Protein AF-A0A965K1M4-F1 (afdb_monomer_lite)

Structure (mmCIF, N/CA/C/O backbone):
data_AF-A0A965K1M4-F1
#
_entry.id   AF-A0A965K1M4-F1
#
loop_
_atom_site.group_PDB
_atom_site.id
_atom_site.type_symbol
_atom_site.label_atom_id
_atom_site.label_alt_id
_atom_site.label_comp_id
_atom_site.label_asym_id
_atom_site.label_entity_id
_atom_site.label_seq_id
_atom_site.pdbx_PDB_ins_code
_atom_site.Cartn_x
_atom_site.Cartn_y
_atom_site.Cartn_z
_atom_site.occupancy
_atom_site.B_iso_or_equiv
_atom_site.auth_seq_id
_atom_site.auth_comp_id
_atom_site.auth_asym_id
_atom_site.auth_atom_id
_atom_site.pdbx_PDB_model_num
ATOM 1 N N . LEU A 1 1 ? 18.649 -13.540 -19.584 1.00 49.62 1 LEU A N 1
ATOM 2 C CA . LEU A 1 1 ? 18.031 -12.198 -19.542 1.00 49.62 1 LEU A CA 1
ATOM 3 C C . LEU A 1 1 ? 18.808 -11.378 -18.512 1.00 49.62 1 LEU A C 1
ATOM 5 O O . LEU A 1 1 ? 18.603 -11.578 -17.324 1.00 49.62 1 LEU A O 1
ATOM 9 N N . SER A 1 2 ? 19.798 -10.582 -18.920 1.00 58.53 2 SER A N 1
ATOM 10 C CA . SER A 1 2 ? 20.508 -9.707 -17.977 1.00 58.53 2 SER A CA 1
ATOM 11 C C . SER A 1 2 ? 19.657 -8.462 -17.755 1.00 58.53 2 SER A C 1
ATOM 13 O O . SER A 1 2 ? 19.587 -7.612 -18.642 1.00 58.53 2 SER A O 1
ATOM 15 N N . LEU A 1 3 ? 18.985 -8.380 -16.606 1.00 72.62 3 LEU A N 1
ATOM 16 C CA . LEU A 1 3 ? 18.305 -7.158 -16.188 1.00 72.62 3 LEU A CA 1
ATOM 17 C C . LEU A 1 3 ? 19.363 -6.060 -16.067 1.00 72.62 3 LEU A C 1
ATOM 19 O O . LEU A 1 3 ? 20.317 -6.205 -15.297 1.00 72.62 3 LEU A O 1
ATOM 23 N N . ASN A 1 4 ? 19.242 -4.996 -16.857 1.00 86.50 4 ASN A N 1
ATOM 24 C CA . ASN A 1 4 ? 20.159 -3.875 -16.710 1.00 86.50 4 ASN A CA 1
ATOM 25 C C . ASN A 1 4 ? 19.795 -3.089 -15.433 1.00 86.50 4 ASN A C 1
ATOM 27 O O . ASN A 1 4 ? 18.658 -3.116 -14.960 1.00 86.50 4 ASN A O 1
ATOM 31 N N . ILE A 1 5 ? 20.775 -2.407 -14.836 1.00 87.19 5 ILE A N 1
ATOM 32 C CA . ILE A 1 5 ? 20.580 -1.706 -13.555 1.00 87.19 5 ILE A CA 1
ATOM 33 C C . ILE A 1 5 ? 19.444 -0.673 -13.662 1.00 87.19 5 ILE A C 1
ATOM 35 O O . ILE A 1 5 ? 18.640 -0.544 -12.742 1.00 87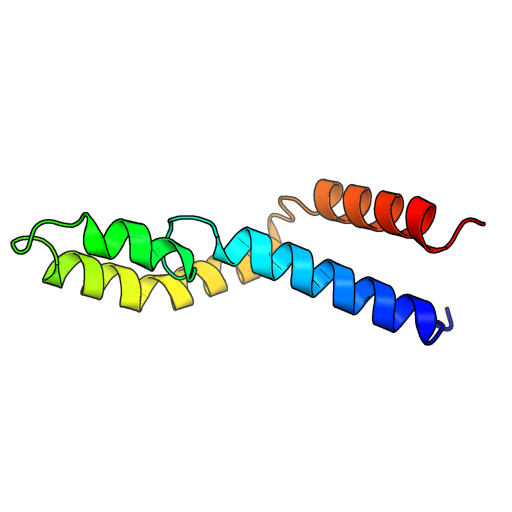.19 5 ILE A O 1
ATOM 39 N N . ALA A 1 6 ? 19.315 0.002 -14.808 1.00 86.44 6 ALA A N 1
ATOM 40 C CA . ALA A 1 6 ? 18.247 0.971 -15.055 1.00 86.44 6 ALA A CA 1
ATOM 41 C C . ALA A 1 6 ? 16.839 0.343 -14.986 1.00 86.44 6 ALA A C 1
ATOM 43 O O . ALA A 1 6 ? 15.943 0.912 -14.364 1.00 86.44 6 ALA A O 1
ATOM 44 N N . GLN A 1 7 ? 16.651 -0.851 -15.551 1.00 87.38 7 GLN A N 1
ATOM 45 C CA . GLN A 1 7 ? 15.401 -1.612 -15.484 1.00 87.38 7 GLN A CA 1
ATOM 46 C C . GLN A 1 7 ? 15.076 -2.031 -14.050 1.00 87.38 7 GLN A C 1
ATOM 48 O O . GLN A 1 7 ? 13.926 -1.914 -13.633 1.00 87.38 7 GLN A O 1
ATOM 53 N N . ALA A 1 8 ? 16.077 -2.454 -13.270 1.00 89.69 8 ALA A N 1
ATOM 54 C CA . ALA A 1 8 ? 15.883 -2.806 -11.864 1.00 89.69 8 ALA A CA 1
ATOM 55 C C . ALA A 1 8 ? 15.398 -1.605 -11.033 1.00 89.69 8 ALA A C 1
ATOM 57 O O . ALA A 1 8 ? 14.436 -1.726 -10.274 1.00 89.69 8 ALA A O 1
ATOM 58 N N . PHE A 1 9 ? 16.016 -0.433 -11.219 1.00 91.25 9 PHE A N 1
ATOM 59 C CA . PHE A 1 9 ? 15.583 0.803 -10.562 1.00 91.25 9 PHE A CA 1
ATOM 60 C C . PHE A 1 9 ? 14.184 1.240 -11.005 1.00 91.25 9 PHE A C 1
ATOM 62 O O . PHE A 1 9 ? 13.374 1.624 -10.162 1.00 91.25 9 PHE A O 1
ATOM 69 N N . GLY A 1 10 ? 13.874 1.148 -12.301 1.00 91.56 10 GLY A N 1
ATOM 70 C CA . GLY A 1 10 ? 12.545 1.466 -12.821 1.00 91.56 10 GLY A CA 1
ATOM 71 C C . GLY A 1 10 ? 11.460 0.566 -12.227 1.00 91.56 10 GLY A C 1
ATOM 72 O O . GLY A 1 10 ? 10.446 1.064 -11.741 1.00 91.56 10 GLY A O 1
ATOM 73 N N . LEU A 1 11 ? 11.702 -0.746 -12.189 1.00 91.19 11 LEU A N 1
ATOM 74 C CA . LEU A 1 11 ? 10.787 -1.710 -11.581 1.00 91.19 11 LEU A CA 1
ATOM 75 C C . LEU A 1 11 ? 10.608 -1.445 -10.082 1.00 91.19 11 LEU A C 1
ATOM 77 O O . LEU A 1 11 ? 9.481 -1.438 -9.591 1.00 91.19 11 LEU A O 1
ATOM 81 N N . PHE A 1 12 ? 11.697 -1.176 -9.358 1.00 93.19 12 PHE A N 1
ATOM 82 C CA . PHE A 1 12 ? 11.628 -0.823 -7.941 1.00 93.19 12 PHE A CA 1
ATOM 83 C C . PHE A 1 12 ? 10.793 0.445 -7.716 1.00 93.19 12 PHE A C 1
ATOM 85 O O . PHE A 1 12 ? 9.950 0.481 -6.819 1.00 93.19 12 PHE A O 1
ATOM 92 N N . GLY A 1 13 ? 10.973 1.468 -8.554 1.00 94.00 13 GLY A N 1
ATOM 93 C CA . GLY A 1 13 ? 10.161 2.683 -8.529 1.00 94.00 13 GLY A CA 1
ATOM 94 C C . GLY A 1 13 ? 8.676 2.395 -8.750 1.00 94.00 13 GLY A C 1
ATOM 95 O O . GLY A 1 13 ? 7.845 2.815 -7.945 1.00 94.00 13 GLY A O 1
ATOM 96 N N . LEU A 1 14 ? 8.341 1.619 -9.785 1.00 93.38 14 LEU A N 1
ATOM 97 C CA . LEU A 1 14 ? 6.962 1.224 -10.079 1.00 93.38 14 LEU A CA 1
ATOM 98 C C . LEU A 1 14 ? 6.321 0.471 -8.906 1.00 93.38 14 LEU A C 1
ATOM 100 O O . LEU A 1 14 ? 5.202 0.793 -8.511 1.00 93.38 14 LEU A O 1
ATOM 104 N N . VAL A 1 15 ? 7.034 -0.489 -8.311 1.00 93.69 15 VAL A N 1
ATOM 105 C CA . VAL A 1 15 ? 6.548 -1.240 -7.144 1.00 93.69 15 VAL A CA 1
ATOM 106 C C . VAL A 1 15 ? 6.263 -0.309 -5.966 1.00 93.69 15 VAL A C 1
ATOM 108 O O . VAL A 1 15 ? 5.214 -0.443 -5.341 1.00 93.69 15 VAL A O 1
ATOM 111 N N . ASN A 1 16 ? 7.129 0.668 -5.683 1.00 95.62 16 ASN A N 1
ATOM 112 C CA . ASN A 1 16 ? 6.887 1.640 -4.610 1.00 95.62 16 ASN A CA 1
ATOM 113 C C . ASN A 1 16 ? 5.666 2.525 -4.885 1.00 95.62 16 ASN A C 1
ATOM 115 O O . ASN A 1 16 ? 4.889 2.778 -3.969 1.00 95.62 16 ASN A O 1
ATOM 119 N N . VAL A 1 17 ? 5.465 2.970 -6.129 1.00 95.25 17 VAL A N 1
ATOM 120 C CA . VAL A 1 17 ? 4.276 3.753 -6.510 1.00 95.25 17 VAL A CA 1
ATOM 121 C C . VAL A 1 17 ? 3.003 2.928 -6.337 1.00 95.25 17 VAL A C 1
ATOM 123 O O . VAL A 1 17 ? 2.029 3.420 -5.769 1.00 95.25 17 VAL A O 1
ATOM 126 N N . LEU A 1 18 ? 3.011 1.665 -6.771 1.00 93.56 18 LEU A N 1
ATOM 127 C CA . LEU A 1 18 ? 1.882 0.757 -6.566 1.00 93.56 18 LEU A CA 1
ATOM 128 C C . LEU A 1 18 ? 1.621 0.536 -5.073 1.00 93.56 18 LEU A C 1
ATOM 130 O O . LEU A 1 18 ? 0.480 0.653 -4.633 1.00 93.56 18 LEU A O 1
ATOM 134 N N . LEU A 1 19 ? 2.663 0.283 -4.279 1.00 93.62 19 LEU A N 1
ATOM 135 C CA . LEU A 1 19 ? 2.543 0.086 -2.835 1.00 93.62 19 LEU A CA 1
ATOM 136 C C . LEU A 1 19 ? 2.010 1.342 -2.131 1.00 93.62 19 LEU A C 1
ATOM 138 O O . LEU A 1 19 ? 1.147 1.236 -1.264 1.00 93.62 19 LEU A O 1
ATOM 142 N N . ALA A 1 20 ? 2.457 2.529 -2.546 1.00 95.75 20 ALA A N 1
ATOM 143 C CA . ALA A 1 20 ? 1.934 3.799 -2.058 1.00 95.75 20 ALA A CA 1
ATOM 144 C C . ALA A 1 20 ? 0.445 3.959 -2.398 1.00 95.75 20 ALA A C 1
ATOM 146 O O . ALA A 1 20 ? -0.341 4.311 -1.523 1.00 95.75 20 ALA A O 1
ATOM 147 N N . ALA A 1 21 ? 0.033 3.639 -3.629 1.00 94.56 21 ALA A N 1
ATOM 148 C CA . ALA A 1 21 ? -1.373 3.671 -4.028 1.00 94.56 21 ALA A CA 1
ATOM 149 C C . ALA A 1 21 ? -2.234 2.693 -3.207 1.00 94.56 21 ALA A C 1
ATOM 151 O O . ALA A 1 21 ? -3.311 3.070 -2.748 1.00 94.56 21 ALA A O 1
ATOM 152 N N . PHE A 1 22 ? -1.747 1.472 -2.949 1.00 92.69 22 PHE A N 1
ATOM 153 C CA . PHE A 1 22 ? -2.411 0.529 -2.043 1.00 92.69 22 PHE A CA 1
ATOM 154 C C . PHE A 1 22 ? -2.511 1.089 -0.621 1.00 92.69 22 PHE A C 1
ATOM 156 O O . PHE A 1 22 ? -3.585 1.050 -0.028 1.00 92.69 22 PHE A O 1
ATOM 163 N N . ASN A 1 23 ? -1.441 1.679 -0.088 1.00 94.62 23 ASN A N 1
ATOM 164 C CA . ASN A 1 23 ? -1.444 2.275 1.248 1.00 94.62 23 ASN A CA 1
ATOM 165 C C . ASN A 1 23 ? -2.371 3.490 1.388 1.00 94.62 23 ASN A C 1
ATOM 167 O O . ASN A 1 23 ? -2.689 3.857 2.511 1.00 94.62 23 ASN A O 1
ATOM 171 N N . LEU A 1 24 ? -2.862 4.086 0.300 1.00 95.19 24 LEU A N 1
ATOM 172 C CA . LEU A 1 24 ? -3.888 5.134 0.358 1.00 95.19 24 LEU A CA 1
ATOM 173 C C . LEU A 1 24 ? -5.319 4.585 0.480 1.00 95.19 24 LEU A C 1
ATOM 175 O O . LEU A 1 24 ? -6.239 5.352 0.768 1.00 95.19 24 LEU A O 1
ATOM 179 N N . LEU A 1 25 ? -5.537 3.281 0.283 1.00 94.44 25 LEU A N 1
ATOM 180 C CA . LEU A 1 25 ? -6.870 2.691 0.375 1.00 94.44 25 LEU A CA 1
ATOM 181 C C . LEU A 1 25 ? -7.368 2.670 1.834 1.00 94.44 25 LEU A C 1
ATOM 183 O O . LEU A 1 25 ? -6.636 2.262 2.741 1.00 94.44 25 LEU A O 1
ATOM 187 N N . PRO A 1 26 ? -8.634 3.046 2.087 1.00 92.00 26 PRO A N 1
ATOM 188 C CA . PRO A 1 26 ? -9.188 3.135 3.435 1.00 92.00 26 PRO A CA 1
ATOM 189 C C . PRO A 1 26 ? -9.662 1.767 3.966 1.00 92.00 26 PRO A C 1
ATOM 191 O O . PRO A 1 26 ? -10.811 1.619 4.375 1.00 92.00 26 PRO A O 1
ATOM 194 N N . PHE A 1 27 ? -8.799 0.745 3.962 1.00 91.31 27 PHE A N 1
ATOM 195 C CA . PHE A 1 27 ? -9.115 -0.603 4.461 1.00 91.31 27 PHE A CA 1
ATOM 196 C C . PHE A 1 27 ? -7.943 -1.192 5.267 1.00 91.31 27 PHE A C 1
ATOM 198 O O . PHE A 1 27 ? -6.823 -1.222 4.757 1.00 91.31 27 PHE A O 1
ATOM 205 N N . PRO A 1 28 ? -8.147 -1.662 6.517 1.00 93.12 28 PRO A N 1
ATOM 206 C CA . PRO A 1 28 ? -7.095 -2.334 7.277 1.00 93.12 28 PRO A CA 1
ATOM 207 C C . PRO A 1 28 ? -6.556 -3.544 6.506 1.00 93.12 28 PRO A C 1
ATOM 209 O O . PRO A 1 28 ? -7.341 -4.273 5.914 1.00 93.12 28 PRO A O 1
ATOM 212 N N . PRO A 1 29 ? -5.251 -3.830 6.529 1.00 93.75 29 PRO A N 1
ATOM 213 C CA . PRO A 1 29 ? -4.219 -3.250 7.382 1.00 93.75 29 PRO A CA 1
ATOM 214 C C . PRO A 1 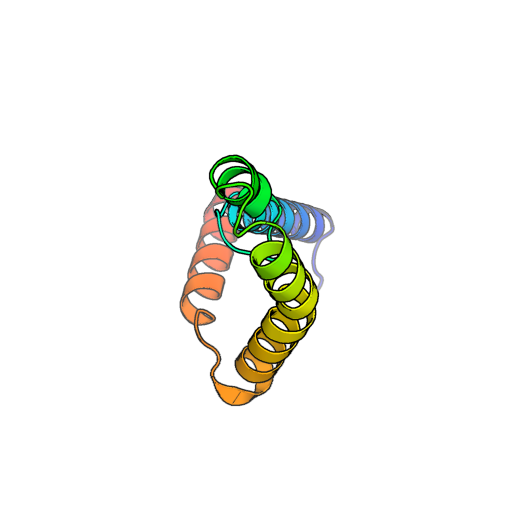29 ? -3.483 -2.050 6.762 1.00 93.75 29 PRO A C 1
ATOM 216 O O . PRO A 1 29 ? -2.481 -1.612 7.318 1.00 93.75 29 PRO A O 1
ATOM 219 N N . LEU A 1 30 ? -3.949 -1.553 5.615 1.00 95.00 30 LEU A N 1
ATOM 220 C CA . LEU A 1 30 ? -3.292 -0.501 4.838 1.00 95.00 30 LEU A CA 1
ATOM 221 C C . LEU A 1 30 ? -3.284 0.818 5.619 1.00 95.00 30 LEU A C 1
ATOM 223 O O . LEU A 1 30 ? -4.203 1.090 6.401 1.00 95.00 30 LEU A O 1
ATOM 227 N N . ASP A 1 31 ? -2.269 1.651 5.397 1.00 93.25 31 ASP A N 1
ATOM 228 C CA . ASP A 1 31 ? -2.066 2.878 6.183 1.00 93.25 31 ASP A CA 1
ATOM 229 C C . ASP A 1 31 ? -3.252 3.858 6.087 1.00 93.25 31 ASP A C 1
ATOM 231 O O . ASP A 1 31 ? -3.639 4.487 7.075 1.00 93.25 31 ASP A O 1
ATOM 235 N N . GLY A 1 32 ? -3.918 3.912 4.932 1.00 92.38 32 GLY A N 1
ATOM 236 C CA . GLY A 1 32 ? -5.107 4.724 4.669 1.00 92.38 32 GLY A CA 1
ATOM 237 C C . GLY A 1 32 ? -6.305 4.373 5.555 1.00 92.38 32 GLY A C 1
ATOM 238 O O . GLY A 1 32 ? -7.202 5.198 5.746 1.00 92.38 32 GLY A O 1
ATOM 239 N N . SER A 1 33 ? -6.307 3.197 6.191 1.00 94.25 33 SER A N 1
ATOM 240 C CA . SER A 1 33 ? -7.315 2.815 7.188 1.00 94.25 33 SER A CA 1
ATOM 241 C C . SER A 1 33 ? -7.339 3.732 8.416 1.00 94.25 33 SER A C 1
ATOM 243 O O . SER A 1 33 ? -8.359 3.811 9.102 1.00 94.25 33 SER A O 1
ATOM 245 N N . ALA A 1 34 ? -6.275 4.501 8.667 1.00 91.69 34 ALA A N 1
ATOM 246 C CA . ALA A 1 34 ? -6.254 5.520 9.714 1.00 91.69 34 ALA A CA 1
ATOM 247 C C . ALA A 1 34 ? -7.337 6.601 9.518 1.00 91.69 34 ALA A C 1
ATOM 249 O O . ALA A 1 34 ? -7.805 7.186 10.496 1.00 91.69 34 ALA A O 1
ATOM 250 N N . ILE A 1 35 ? -7.777 6.854 8.277 1.00 93.44 35 ILE A N 1
ATOM 251 C CA . ILE A 1 35 ? -8.914 7.746 8.005 1.00 93.44 35 ILE A CA 1
ATOM 252 C C . ILE A 1 35 ? -10.199 7.141 8.577 1.00 93.44 35 ILE A C 1
ATOM 254 O O . ILE A 1 35 ? -10.942 7.836 9.265 1.00 93.44 35 ILE A O 1
ATOM 258 N N . ILE A 1 36 ? -10.435 5.844 8.349 1.00 93.19 36 ILE A N 1
ATOM 259 C CA . ILE A 1 36 ? -11.602 5.137 8.892 1.00 93.19 36 ILE A CA 1
ATOM 260 C C . ILE A 1 36 ? -11.565 5.139 10.414 1.00 93.19 36 ILE A C 1
ATOM 262 O O . ILE A 1 36 ? -12.573 5.451 11.036 1.00 93.19 36 ILE A O 1
ATOM 266 N N . GLU A 1 37 ? -10.407 4.873 11.017 1.00 93.19 37 GLU A N 1
ATOM 267 C CA . GLU A 1 37 ? -10.237 4.880 12.473 1.00 93.19 37 GLU A CA 1
ATOM 268 C C . GLU A 1 37 ? -10.725 6.183 13.122 1.00 93.19 37 GLU A C 1
ATOM 270 O O . GLU A 1 37 ? -11.422 6.146 14.132 1.00 93.19 37 GLU A O 1
ATOM 275 N N . ARG A 1 38 ? -10.427 7.334 12.506 1.00 93.00 38 ARG A N 1
ATOM 276 C CA . ARG A 1 38 ? -10.862 8.654 12.995 1.00 93.00 38 ARG A CA 1
ATOM 277 C C . ARG A 1 38 ? -12.369 8.886 12.871 1.00 93.00 38 ARG A C 1
ATOM 279 O O . ARG A 1 38 ? -12.906 9.737 13.573 1.00 93.00 38 ARG A O 1
ATOM 286 N N . LEU A 1 39 ? -13.039 8.155 11.983 1.00 95.00 39 LEU A N 1
ATOM 287 C CA . LEU A 1 39 ? -14.485 8.227 11.767 1.00 95.00 39 LEU A CA 1
ATOM 288 C C . LEU A 1 39 ? -15.260 7.216 12.629 1.00 95.00 39 LEU A C 1
ATOM 290 O O . LEU A 1 39 ? -16.484 7.311 12.731 1.00 95.00 39 LEU A O 1
ATOM 294 N N . VAL A 1 40 ? -14.580 6.248 13.257 1.00 94.62 40 VAL A N 1
ATOM 295 C CA . VAL A 1 40 ? -15.216 5.229 14.102 1.00 94.62 40 VAL A CA 1
ATOM 296 C C . VAL A 1 40 ? -15.684 5.857 15.427 1.00 94.62 40 VAL A C 1
ATOM 298 O O . VAL A 1 40 ? -14.875 6.414 16.169 1.00 94.62 40 VAL A O 1
ATOM 301 N N . PRO A 1 41 ? -16.974 5.728 15.799 1.00 96.19 41 PRO A N 1
ATOM 302 C CA . PRO A 1 41 ? -17.463 6.186 17.098 1.00 96.19 41 PRO A CA 1
ATOM 303 C C . PRO A 1 41 ? -16.743 5.494 18.262 1.00 96.19 41 PRO A C 1
ATOM 305 O O . PRO A 1 41 ? -16.496 4.289 18.200 1.00 96.19 41 PRO A O 1
A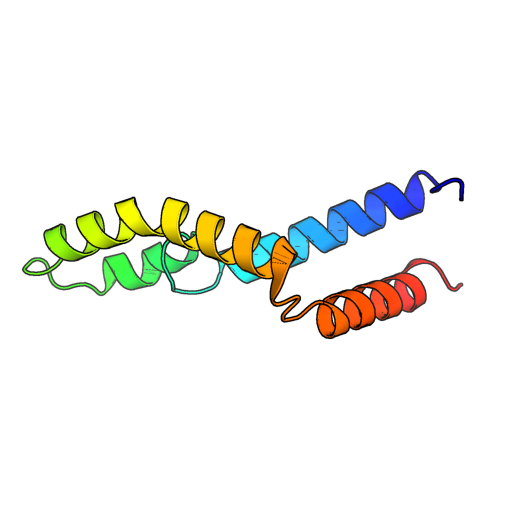TOM 308 N N . GLN A 1 42 ? -16.517 6.204 19.374 1.00 95.31 42 GLN A N 1
ATOM 309 C CA . GLN A 1 42 ? -15.794 5.674 20.546 1.00 95.31 42 GLN A CA 1
ATOM 310 C C . GLN A 1 42 ? -16.340 4.328 21.053 1.00 95.31 42 GLN A C 1
ATOM 312 O O . GLN A 1 42 ? -15.572 3.438 21.402 1.00 95.31 42 GLN A O 1
ATOM 317 N N . ARG A 1 43 ? -17.663 4.118 20.999 1.00 96.56 43 ARG A N 1
ATOM 318 C CA . ARG A 1 43 ? -18.309 2.840 21.362 1.00 96.56 43 ARG A CA 1
ATOM 319 C C . ARG A 1 43 ? -17.865 1.627 20.525 1.00 96.56 43 ARG A C 1
ATOM 321 O O . ARG A 1 43 ? -18.106 0.493 20.925 1.00 96.56 43 ARG A O 1
ATOM 328 N N . HIS A 1 44 ? -17.272 1.840 19.351 1.00 96.31 44 HIS A N 1
ATOM 329 C CA . HIS A 1 44 ? -16.865 0.788 18.414 1.00 96.31 44 HIS A CA 1
ATOM 330 C C . HIS A 1 44 ? -15.346 0.695 18.219 1.00 96.31 44 HIS A C 1
ATOM 332 O O . HIS A 1 44 ? -14.891 -0.230 17.546 1.00 96.31 44 HIS A O 1
ATOM 338 N N . ILE A 1 45 ? -14.555 1.586 18.826 1.00 95.38 45 ILE A N 1
ATOM 339 C CA . ILE A 1 45 ? -13.109 1.658 18.577 1.00 95.38 45 ILE A CA 1
ATOM 340 C C . ILE A 1 45 ? -12.373 0.382 19.012 1.00 95.38 45 ILE A C 1
ATOM 342 O O . ILE A 1 45 ? -11.531 -0.126 18.279 1.00 95.38 45 ILE A O 1
ATOM 346 N N . ALA A 1 46 ? -12.766 -0.220 20.140 1.00 96.25 46 ALA A N 1
ATOM 347 C CA . ALA A 1 46 ? -12.180 -1.476 20.615 1.00 96.25 46 ALA A CA 1
ATOM 348 C C . ALA A 1 46 ? -12.403 -2.631 19.622 1.00 96.25 46 ALA A C 1
ATOM 350 O O . ALA A 1 46 ? -11.492 -3.408 19.338 1.00 96.25 46 ALA A O 1
ATOM 351 N N . ARG A 1 47 ? -13.605 -2.711 19.035 1.00 95.31 47 ARG A N 1
ATOM 352 C CA . ARG A 1 47 ? -13.929 -3.712 18.008 1.00 95.31 47 ARG A CA 1
ATOM 353 C C . ARG A 1 47 ? -13.165 -3.451 16.711 1.00 95.31 47 ARG A C 1
ATOM 355 O O . ARG A 1 47 ? -12.723 -4.400 16.070 1.00 95.31 47 ARG A O 1
ATOM 362 N N . TYR A 1 48 ? -12.998 -2.183 16.341 1.00 95.25 48 TYR A N 1
ATOM 363 C CA . TYR A 1 48 ? -12.187 -1.797 15.191 1.00 95.25 48 TYR A CA 1
ATOM 364 C C . TYR A 1 48 ? -10.720 -2.210 15.370 1.00 95.25 48 TYR A C 1
ATOM 366 O O . TYR A 1 48 ? -10.148 -2.803 14.459 1.00 95.25 48 TYR A O 1
ATOM 374 N N . TYR A 1 49 ? -10.129 -1.995 16.549 1.00 95.00 49 TYR A N 1
ATOM 375 C CA . TYR A 1 49 ? -8.757 -2.429 16.829 1.00 95.00 49 TYR A CA 1
ATOM 376 C C . TYR A 1 49 ? -8.582 -3.945 16.785 1.00 95.00 49 TYR A C 1
ATOM 378 O O . TYR A 1 49 ? -7.618 -4.419 16.186 1.00 95.00 49 TYR A O 1
ATOM 386 N N . ALA A 1 50 ? -9.536 -4.706 17.325 1.00 94.94 50 ALA A N 1
ATOM 387 C CA . ALA A 1 50 ? -9.517 -6.164 17.216 1.00 94.94 50 ALA A CA 1
ATOM 388 C C . ALA A 1 50 ? -9.538 -6.629 15.745 1.00 94.94 50 ALA A C 1
ATOM 390 O O . ALA A 1 50 ? -8.758 -7.497 15.353 1.00 94.94 50 ALA A O 1
ATOM 391 N N . LEU A 1 51 ? -10.376 -6.006 14.905 1.00 94.44 51 LEU A N 1
ATOM 392 C CA . LEU A 1 51 ? -10.401 -6.275 13.465 1.00 94.44 51 LEU A CA 1
ATOM 393 C C . LEU A 1 51 ? -9.066 -5.902 12.801 1.00 94.44 51 LEU A C 1
ATOM 395 O O . LEU A 1 51 ? -8.492 -6.716 12.078 1.00 94.44 51 LEU A O 1
ATOM 399 N N . ARG A 1 52 ? -8.547 -4.698 13.076 1.00 94.56 52 ARG A N 1
ATOM 400 C CA . ARG A 1 52 ? -7.291 -4.179 12.513 1.00 94.56 52 ARG A CA 1
ATOM 401 C C . ARG A 1 52 ? -6.103 -5.090 12.827 1.00 94.56 52 ARG A C 1
ATOM 403 O O . ARG A 1 52 ? -5.293 -5.336 11.939 1.00 94.56 52 ARG A O 1
ATOM 410 N N . GLN A 1 53 ? -6.031 -5.644 14.038 1.00 94.25 53 GLN A N 1
ATOM 411 C CA . GLN A 1 53 ? -4.981 -6.587 14.438 1.00 94.25 53 GLN A CA 1
ATOM 412 C C . GLN A 1 53 ? -4.993 -7.872 13.595 1.00 94.25 53 GLN A C 1
ATOM 414 O O . GLN A 1 53 ? -3.937 -8.385 13.231 1.00 94.25 53 GLN A O 1
ATOM 419 N N . SER A 1 54 ? -6.179 -8.380 13.249 1.00 95.56 54 SER A N 1
ATOM 420 C CA . SER A 1 54 ? -6.323 -9.577 12.408 1.00 95.56 54 SER A CA 1
ATOM 421 C C . SER A 1 54 ? -6.125 -9.315 10.909 1.00 95.56 54 SER A C 1
ATOM 423 O O . SER A 1 54 ? -5.906 -10.253 10.143 1.00 95.56 54 SER A O 1
ATOM 425 N N . ALA A 1 55 ? -6.166 -8.052 10.477 1.00 95.12 55 ALA A N 1
ATOM 426 C CA . ALA A 1 55 ? -6.194 -7.700 9.062 1.00 95.12 55 ALA A CA 1
ATOM 427 C C . ALA A 1 55 ? -4.883 -8.017 8.320 1.00 95.12 55 ALA A C 1
ATOM 429 O O . ALA A 1 55 ? -4.942 -8.471 7.180 1.00 95.12 55 ALA A O 1
ATOM 430 N N . MET A 1 56 ? -3.711 -7.842 8.951 1.00 94.25 56 MET A N 1
ATOM 431 C CA . MET A 1 56 ? -2.417 -8.196 8.332 1.00 94.25 56 MET A CA 1
ATOM 432 C C . MET A 1 56 ? -2.302 -9.698 8.031 1.00 94.25 56 MET A C 1
ATOM 434 O O . MET A 1 56 ? -2.063 -10.045 6.873 1.00 94.25 56 MET A O 1
ATOM 438 N N . PRO A 1 57 ? -2.521 -10.604 9.005 1.00 96.25 57 PRO A N 1
ATOM 439 C CA . PRO A 1 57 ? -2.538 -12.041 8.733 1.00 96.25 57 PRO A CA 1
ATOM 440 C C . PRO A 1 57 ? -3.538 -12.450 7.646 1.00 96.25 57 PRO A C 1
ATOM 442 O O . PRO A 1 57 ? -3.209 -13.272 6.793 1.00 96.25 57 PRO A O 1
ATOM 445 N N . VAL A 1 58 ? -4.738 -11.859 7.642 1.00 96.19 58 VAL A N 1
ATOM 446 C CA . VAL A 1 58 ? -5.766 -12.142 6.627 1.00 96.19 58 VAL A CA 1
ATOM 447 C C . VAL A 1 58 ? -5.317 -11.685 5.241 1.00 96.19 58 VAL A C 1
ATOM 449 O O . VAL A 1 58 ? -5.431 -12.456 4.291 1.00 96.19 58 VAL A O 1
ATOM 452 N N . LEU A 1 59 ? -4.772 -10.471 5.117 1.00 94.19 59 LEU A N 1
ATOM 453 C CA . LEU A 1 59 ? -4.235 -9.966 3.854 1.00 94.19 59 LEU A CA 1
ATOM 454 C C . LEU A 1 59 ? -3.110 -10.867 3.344 1.00 94.19 59 LEU A C 1
ATOM 456 O O . LEU A 1 59 ? -3.111 -11.245 2.177 1.00 94.19 59 LEU A O 1
ATOM 460 N N . PHE A 1 60 ? -2.175 -11.249 4.212 1.00 95.31 60 PHE A N 1
ATOM 461 C CA . PHE A 1 60 ? -1.061 -12.108 3.828 1.00 95.31 60 PHE A CA 1
ATOM 462 C C . PHE A 1 60 ? -1.541 -13.493 3.379 1.00 95.31 60 PHE A C 1
ATOM 464 O O . PHE A 1 60 ? -1.118 -13.983 2.334 1.00 95.31 60 PHE A O 1
ATOM 471 N N . GLY A 1 61 ? -2.481 -14.093 4.115 1.00 97.06 61 GLY A N 1
ATOM 472 C CA . GLY A 1 61 ? -3.121 -15.349 3.727 1.00 97.06 61 GLY A CA 1
ATOM 473 C C . GLY A 1 61 ? -3.838 -15.241 2.380 1.00 97.06 61 GLY A C 1
ATOM 474 O O . GLY A 1 61 ? -3.674 -16.110 1.527 1.00 97.06 61 GLY A O 1
ATOM 475 N N . PHE A 1 62 ? -4.569 -14.149 2.149 1.00 95.00 62 PHE A N 1
ATOM 476 C CA . PHE A 1 62 ? -5.219 -13.881 0.868 1.00 95.00 62 PHE A CA 1
ATOM 477 C C . PHE A 1 62 ? -4.209 -13.746 -0.277 1.00 95.00 62 PHE A C 1
ATOM 479 O O . PHE A 1 62 ? -4.393 -14.382 -1.310 1.00 95.00 62 PHE A O 1
ATOM 486 N N . LEU A 1 63 ? -3.137 -12.967 -0.104 1.00 93.75 63 LEU A N 1
ATOM 487 C CA . LEU A 1 63 ? -2.099 -12.783 -1.124 1.00 93.75 63 LEU A CA 1
ATOM 488 C C . LEU A 1 63 ? -1.372 -14.093 -1.441 1.00 93.75 63 LEU A C 1
ATOM 490 O O . LEU A 1 63 ? -1.126 -14.387 -2.608 1.00 93.75 63 LEU A O 1
ATOM 494 N N . LEU A 1 64 ? -1.084 -14.909 -0.425 1.00 96.81 64 LEU A N 1
ATOM 495 C CA . LEU A 1 64 ? -0.471 -16.221 -0.609 1.00 96.81 64 LEU A CA 1
ATOM 496 C C . LEU A 1 64 ? -1.390 -17.156 -1.406 1.00 96.81 64 LEU A C 1
ATOM 498 O O . LEU A 1 64 ? -0.969 -17.740 -2.400 1.00 96.81 64 LEU A O 1
ATOM 502 N N . LEU A 1 65 ? -2.661 -17.270 -1.009 1.00 97.38 65 LEU A N 1
ATOM 503 C CA . LEU A 1 65 ? -3.643 -18.086 -1.729 1.00 97.38 65 LEU A CA 1
ATOM 504 C C . LEU A 1 65 ? -3.872 -17.575 -3.154 1.00 97.38 65 LEU A C 1
ATOM 506 O O . LEU A 1 65 ? -4.023 -18.365 -4.086 1.00 97.38 65 LEU A O 1
ATOM 510 N N . ASN A 1 66 ? -3.882 -16.256 -3.334 1.00 95.56 66 ASN A N 1
ATOM 511 C CA . ASN A 1 66 ? -3.980 -15.636 -4.641 1.00 95.56 66 ASN A CA 1
ATOM 512 C C . ASN A 1 66 ? -2.797 -16.029 -5.532 1.00 95.56 66 ASN A C 1
ATOM 514 O O . ASN A 1 66 ? -3.034 -16.513 -6.633 1.00 95.56 66 ASN A O 1
ATOM 518 N N . GLY A 1 67 ? -1.563 -15.900 -5.044 1.00 93.38 67 GLY A N 1
ATOM 519 C CA . GLY A 1 67 ? -0.364 -16.255 -5.803 1.00 93.38 67 GLY A CA 1
ATOM 520 C C . GLY A 1 67 ? -0.233 -17.750 -6.101 1.00 93.38 67 GLY A C 1
ATOM 521 O O . GLY A 1 67 ? 0.342 -18.114 -7.118 1.00 93.38 67 GLY A O 1
ATOM 522 N N . LEU A 1 68 ? -0.776 -18.620 -5.245 1.00 95.00 68 LEU A N 1
ATOM 523 C CA . LEU A 1 68 ? -0.699 -20.071 -5.436 1.00 95.00 68 LEU A CA 1
ATOM 524 C C . LEU A 1 68 ? -1.806 -20.627 -6.338 1.00 95.00 68 LEU A C 1
ATOM 526 O O . LEU A 1 68 ? -1.568 -21.575 -7.082 1.00 95.00 68 LEU A O 1
ATOM 530 N N . PHE A 1 69 ? -3.018 -20.072 -6.259 1.00 95.75 69 PHE A N 1
ATOM 531 C CA . PHE A 1 69 ? -4.201 -20.688 -6.863 1.00 95.75 69 PHE A CA 1
ATOM 532 C C . PHE A 1 69 ? -4.943 -19.748 -7.807 1.00 95.75 69 PHE A C 1
ATOM 534 O O . PHE A 1 69 ? -5.178 -20.090 -8.964 1.00 95.75 69 PHE A O 1
ATOM 541 N N . PHE A 1 70 ? -5.326 -18.561 -7.338 1.00 94.75 70 PHE A N 1
ATOM 542 C CA . PHE A 1 70 ? -6.319 -17.751 -8.048 1.00 94.75 70 PHE A CA 1
ATOM 543 C C . PHE A 1 70 ? -5.738 -16.841 -9.133 1.00 94.75 70 PHE A C 1
ATOM 545 O O . PHE A 1 70 ? -6.444 -16.516 -10.083 1.00 94.75 70 PHE A O 1
ATOM 552 N N . HIS A 1 71 ? -4.486 -16.402 -8.984 1.00 92.12 71 HIS A N 1
ATOM 553 C CA . HIS A 1 71 ? -3.777 -15.503 -9.900 1.00 92.12 71 HIS A CA 1
ATOM 554 C C . HIS A 1 71 ? -4.583 -14.242 -10.287 1.00 92.12 71 HIS A C 1
ATOM 556 O O . HIS A 1 71 ? -4.419 -13.698 -11.383 1.00 92.12 71 HIS A O 1
ATOM 562 N N . LEU A 1 72 ? -5.475 -13.762 -9.405 1.00 90.38 72 LEU A N 1
ATOM 563 C CA . LEU A 1 72 ? -6.320 -12.593 -9.686 1.00 90.38 72 LEU A CA 1
ATOM 564 C C . LEU A 1 72 ? -5.443 -11.355 -9.865 1.00 90.38 72 LEU A C 1
ATOM 566 O O . LEU A 1 72 ? -4.573 -11.087 -9.045 1.00 90.38 72 LEU A O 1
ATOM 570 N N . GLY A 1 73 ? -5.703 -10.582 -10.917 1.00 88.25 73 GLY A N 1
ATOM 571 C CA . GLY A 1 73 ? -4.969 -9.348 -11.189 1.00 88.25 73 GLY A CA 1
ATOM 572 C C . GLY A 1 73 ? -3.605 -9.540 -11.857 1.00 88.25 73 GLY A C 1
ATOM 573 O O . GLY A 1 73 ? -3.022 -8.537 -12.256 1.00 88.25 73 GLY A O 1
ATOM 574 N N . SER A 1 74 ? -3.132 -10.776 -12.069 1.00 89.88 74 SER A N 1
ATOM 575 C CA . SER A 1 74 ? -1.888 -11.064 -12.812 1.00 89.88 74 SER A CA 1
ATOM 576 C C . SER A 1 74 ? -1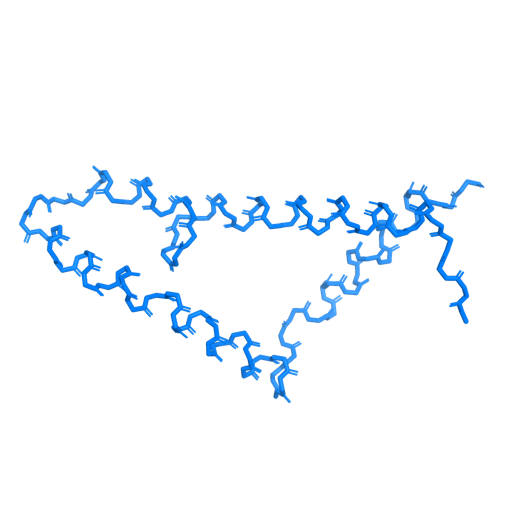.878 -10.412 -14.198 1.00 89.88 74 SER A C 1
ATOM 578 O O . SER A 1 74 ? -0.991 -9.625 -14.490 1.00 89.88 74 SER A O 1
ATOM 580 N N . GLY A 1 75 ? -2.934 -10.595 -14.996 1.00 93.19 75 GLY A N 1
ATOM 581 C CA . GLY A 1 75 ? -3.033 -9.955 -16.314 1.00 93.19 75 GLY A CA 1
ATOM 582 C C . GLY A 1 75 ? -3.070 -8.420 -16.268 1.00 93.19 75 GLY A C 1
ATOM 583 O O . GLY A 1 75 ? -2.575 -7.759 -17.183 1.00 93.19 75 GLY A O 1
ATOM 584 N N . MET A 1 76 ? -3.612 -7.828 -15.197 1.00 92.25 76 MET A N 1
ATOM 585 C CA . MET A 1 76 ? -3.561 -6.375 -14.994 1.00 92.25 76 MET A CA 1
ATOM 586 C C . MET A 1 76 ? -2.140 -5.930 -14.642 1.00 92.25 76 MET A C 1
ATOM 588 O O . MET A 1 76 ? -1.661 -4.944 -15.196 1.00 92.25 76 MET A O 1
ATOM 592 N N . LEU A 1 77 ? -1.455 -6.668 -13.766 1.00 90.88 77 LEU A N 1
ATOM 593 C CA . LEU A 1 77 ? -0.063 -6.419 -13.408 1.00 90.88 77 LEU A CA 1
ATOM 594 C C . LEU A 1 77 ? 0.845 -6.538 -14.635 1.00 90.88 77 LEU A C 1
ATOM 596 O O . LEU A 1 77 ? 1.612 -5.620 -14.898 1.00 90.88 77 LEU A O 1
ATOM 600 N N . ASP A 1 78 ? 0.684 -7.584 -15.442 1.00 93.31 78 ASP A N 1
ATOM 601 C CA . ASP A 1 78 ? 1.423 -7.770 -16.692 1.00 93.31 78 ASP A CA 1
ATOM 602 C C . ASP A 1 78 ? 1.158 -6.619 -17.665 1.00 93.31 78 ASP A C 1
ATOM 604 O O . ASP A 1 78 ? 2.076 -6.102 -18.299 1.00 93.31 78 ASP A O 1
ATOM 608 N N . SER A 1 79 ? -0.092 -6.163 -17.767 1.00 94.38 79 SER A N 1
ATOM 609 C CA . SER A 1 79 ? -0.448 -5.013 -18.606 1.00 94.38 79 SER A CA 1
ATOM 610 C C . SER A 1 79 ? 0.224 -3.724 -18.127 1.00 94.38 79 SER A C 1
ATOM 612 O O . SER A 1 79 ? 0.729 -2.958 -18.948 1.00 94.38 79 SER A O 1
ATOM 614 N N . LEU A 1 80 ? 0.274 -3.495 -16.811 1.00 92.00 80 LEU A N 1
ATOM 615 C CA . LEU A 1 80 ? 0.936 -2.338 -16.205 1.00 92.00 80 LEU A CA 1
ATOM 616 C C . LEU A 1 80 ? 2.454 -2.392 -16.377 1.00 92.00 80 LEU A C 1
ATOM 618 O O . LEU A 1 80 ? 3.053 -1.382 -16.739 1.00 92.00 80 LEU A O 1
ATOM 622 N N . LEU A 1 81 ? 3.064 -3.559 -16.172 1.00 91.81 81 LEU A N 1
ATOM 623 C CA . LEU A 1 81 ? 4.494 -3.780 -16.382 1.00 91.81 81 LEU A CA 1
ATOM 624 C C . LEU A 1 81 ? 4.868 -3.521 -17.843 1.00 91.81 81 LEU A C 1
ATOM 626 O O . LEU A 1 81 ? 5.748 -2.711 -18.117 1.00 91.81 81 LEU A O 1
ATOM 630 N N . ASN A 1 82 ? 4.124 -4.105 -18.785 1.00 93.44 82 ASN A N 1
ATOM 631 C CA . ASN A 1 82 ? 4.335 -3.889 -20.215 1.00 93.44 82 ASN A CA 1
ATOM 632 C C . ASN A 1 82 ? 4.140 -2.420 -20.623 1.00 93.44 82 ASN A C 1
ATOM 634 O O . ASN A 1 82 ? 4.883 -1.900 -21.457 1.00 93.44 82 ASN A O 1
ATOM 638 N N . ALA A 1 83 ? 3.134 -1.735 -20.071 1.00 93.56 83 ALA A N 1
ATOM 639 C CA . ALA A 1 83 ? 2.910 -0.315 -20.333 1.00 93.56 83 ALA A CA 1
ATOM 640 C C . ALA A 1 83 ? 4.060 0.540 -19.787 1.00 93.56 83 ALA A C 1
ATOM 642 O O . ALA A 1 83 ? 4.568 1.407 -20.497 1.00 93.56 83 ALA A O 1
ATOM 643 N N . PHE A 1 84 ? 4.504 0.263 -18.561 1.00 92.31 84 PHE A N 1
ATOM 644 C CA . PHE A 1 84 ? 5.638 0.939 -17.947 1.00 92.31 84 PHE A CA 1
ATOM 645 C C . PHE A 1 84 ? 6.919 0.734 -18.754 1.00 92.31 84 PHE A C 1
ATOM 647 O O . PHE A 1 84 ? 7.584 1.711 -19.075 1.00 92.31 84 PHE A O 1
ATOM 654 N N . GLU A 1 85 ? 7.235 -0.497 -19.158 1.00 90.62 85 GLU A N 1
ATOM 655 C CA . GLU A 1 85 ? 8.424 -0.782 -19.966 1.00 90.62 85 GLU A CA 1
ATOM 656 C C . GLU A 1 85 ? 8.422 -0.012 -21.290 1.00 90.62 85 GLU A C 1
ATOM 658 O O . GLU A 1 85 ? 9.438 0.566 -21.684 1.00 90.62 85 GLU A O 1
ATOM 663 N N . ARG A 1 86 ? 7.261 0.054 -21.956 1.00 91.88 86 ARG A N 1
ATOM 664 C CA . ARG A 1 86 ? 7.087 0.834 -23.189 1.00 91.88 86 ARG A CA 1
ATOM 665 C C . ARG A 1 86 ? 7.299 2.327 -22.965 1.00 91.88 86 ARG A C 1
ATOM 667 O O . ARG A 1 86 ? 7.868 2.973 -23.833 1.00 91.88 86 ARG A O 1
ATOM 674 N N . LEU A 1 87 ? 6.834 2.877 -21.849 1.00 91.31 87 LEU A N 1
ATOM 675 C CA . LEU A 1 87 ? 6.953 4.309 -21.564 1.00 91.31 87 LEU A CA 1
ATOM 676 C C . LEU A 1 87 ? 8.346 4.694 -21.054 1.00 91.31 87 LEU A C 1
ATOM 678 O O . LEU A 1 87 ? 8.837 5.768 -21.381 1.00 91.31 87 LEU A O 1
ATOM 682 N N . ALA A 1 88 ? 8.971 3.837 -20.250 1.00 88.50 88 ALA A N 1
ATOM 683 C CA . ALA A 1 88 ? 10.205 4.151 -19.541 1.00 88.50 88 ALA A CA 1
ATOM 684 C C . ALA A 1 88 ? 11.475 3.821 -20.339 1.00 88.50 88 ALA A C 1
ATOM 686 O O . ALA A 1 88 ? 12.495 4.472 -20.129 1.00 88.50 88 ALA A O 1
ATOM 687 N N . PHE A 1 89 ? 11.439 2.817 -21.226 1.00 85.25 89 PHE A N 1
ATOM 688 C CA . PHE A 1 89 ? 12.657 2.286 -21.859 1.00 85.25 89 PHE A CA 1
ATOM 689 C C . PHE A 1 89 ? 12.601 2.177 -23.382 1.00 85.25 89 PHE A C 1
ATOM 691 O O . PHE A 1 89 ? 13.629 1.915 -24.003 1.00 85.25 89 PHE A O 1
ATOM 698 N N . LYS A 1 90 ? 11.434 2.361 -24.005 1.00 75.69 90 LYS A N 1
ATOM 699 C CA . LYS A 1 90 ? 11.309 2.333 -25.465 1.00 75.69 90 LYS A CA 1
ATOM 700 C C . LYS A 1 90 ? 11.478 3.747 -26.035 1.00 75.69 90 LYS A C 1
ATOM 702 O O . LYS A 1 90 ? 10.506 4.354 -26.476 1.00 75.69 90 LYS A O 1
ATOM 707 N N . SER A 1 91 ? 12.713 4.252 -26.002 1.00 55.88 91 SER 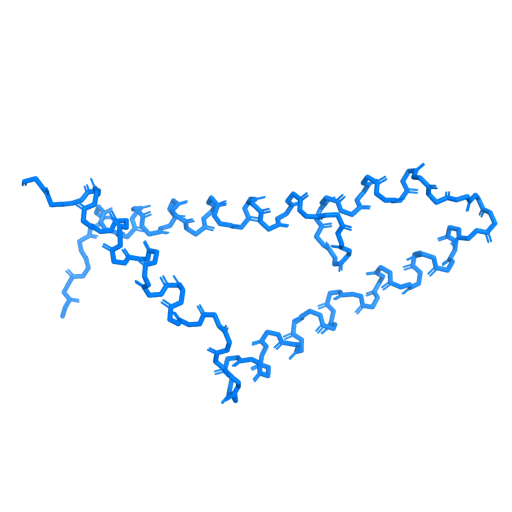A N 1
ATOM 708 C CA . SER A 1 91 ? 13.184 5.397 -26.800 1.00 55.88 91 SER A CA 1
ATOM 709 C C . SER A 1 91 ? 14.215 4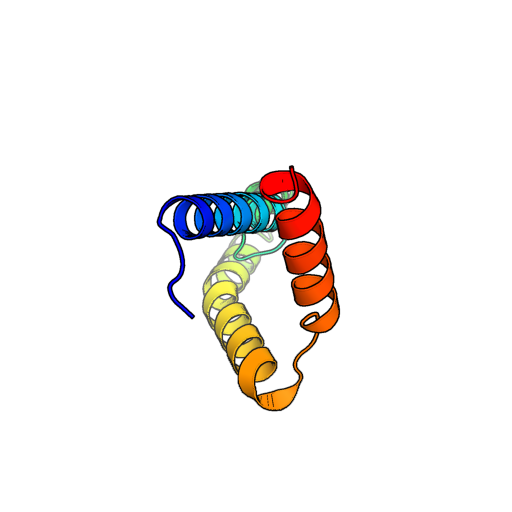.928 -27.814 1.00 55.88 91 SER A C 1
ATOM 711 O O . SER A 1 91 ? 15.231 4.361 -27.349 1.00 55.88 91 SER A O 1
#

Radius of gyration: 17.62 Å; chains: 1; bounding box: 39×29×48 Å

Secondary structure (DSSP, 8-state):
----HHHHHHHHHHHHHHHHHHHTSSSTTSTTHHHHHHHS-HHHHHHHHHHHHHHHHHHHHHHHHIIIII-TTHHHHHHHHHHHHHHHH--

Sequence (91 aa):
LSLNIAQAFGLFGLVNVLLAAFNLLPFPPLDGSAIIERLVPQRHIARYYALRQSAMPVLFGFLLLNGLFFHLGSGMLDSLLNAFERLAFKS

Foldseek 3Di:
DDQDPQNVVLVVVVVVVVLVVQLCDCDAPRVVVVVVLVVDPPVCNVVVVVVNVCRVVVVVVVVVCCVVPVVPCVVVVVVVSVVSCCVPPVD

pLDDT: mean 91.63, std 7.81, range [49.62, 97.38]